Protein AF-A0A1H9V3G1-F1 (afdb_monomer)

Organism: NCBI:txid1121357

Solvent-accessible surface area (backbone atoms only — not comparable to full-atom values): 7613 Å² total; per-residue (Å²): 93,74,50,82,47,65,50,99,82,69,45,83,40,81,47,79,45,86,85,79,86,84,71,100,65,58,68,65,61,55,50,53,50,52,53,48,51,53,52,51,41,62,74,65,64,39,95,84,67,68,60,66,70,60,52,52,54,50,53,55,59,73,63,68,61,84,74,81,70,79,77,75,78,79,63,95,62,71,56,69,70,56,53,52,46,40,39,73,74,66,64,47,50,70,76,59,56,72,73,49,54,66,66,59,51,50,48,56,52,51,60,55,73,73,48,79,88,128

Structure (mmCIF, N/CA/C/O backbone):
data_AF-A0A1H9V3G1-F1
#
_entry.id   AF-A0A1H9V3G1-F1
#
loop_
_atom_site.group_PDB
_atom_site.id
_atom_site.type_symbol
_atom_site.label_atom_id
_atom_site.label_alt_id
_atom_site.label_comp_id
_atom_site.label_asym_id
_atom_site.label_entity_id
_atom_site.label_seq_id
_atom_site.pdbx_PDB_ins_code
_atom_site.Cartn_x
_atom_site.Ca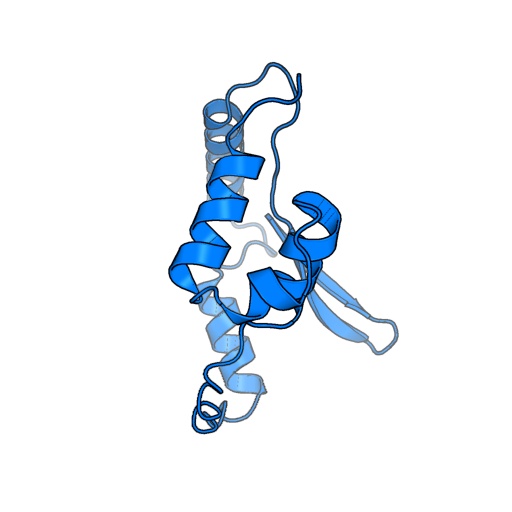rtn_y
_atom_site.Cartn_z
_atom_site.occupancy
_atom_site.B_iso_or_equiv
_atom_site.auth_seq_id
_atom_site.auth_comp_id
_atom_site.auth_asym_id
_atom_site.auth_atom_id
_atom_site.pdbx_PDB_model_num
ATOM 1 N N . MET A 1 1 ? 9.664 1.568 -0.315 1.00 66.81 1 MET A N 1
ATOM 2 C CA . MET A 1 1 ? 11.058 1.130 -0.589 1.00 66.81 1 MET A CA 1
ATOM 3 C C . MET A 1 1 ? 11.003 -0.320 -1.045 1.00 66.81 1 MET A C 1
ATOM 5 O O . MET A 1 1 ? 10.055 -1.000 -0.681 1.00 66.81 1 MET A O 1
ATOM 9 N N . TRP A 1 2 ? 11.930 -0.777 -1.882 1.00 61.53 2 TRP A N 1
ATOM 10 C CA . TRP A 1 2 ? 11.919 -2.159 -2.361 1.00 61.53 2 TRP A CA 1
ATOM 11 C C . TRP A 1 2 ? 13.335 -2.724 -2.418 1.00 61.53 2 TRP A C 1
ATOM 13 O O . TRP A 1 2 ? 14.300 -1.965 -2.557 1.00 61.53 2 TRP A O 1
ATOM 23 N N . ARG A 1 3 ? 13.449 -4.045 -2.286 1.00 69.62 3 ARG A N 1
ATOM 24 C CA . ARG A 1 3 ? 14.707 -4.786 -2.404 1.00 69.62 3 ARG A CA 1
ATOM 25 C C . ARG A 1 3 ? 14.455 -6.111 -3.118 1.00 69.62 3 ARG A C 1
ATOM 27 O O . ARG A 1 3 ? 13.413 -6.731 -2.934 1.00 69.62 3 ARG A O 1
ATOM 34 N N . GLU A 1 4 ? 15.428 -6.515 -3.922 1.00 77.56 4 GLU A N 1
ATOM 35 C CA . GLU A 1 4 ? 15.495 -7.838 -4.537 1.00 77.56 4 GLU A CA 1
ATOM 36 C C . GLU A 1 4 ? 16.316 -8.770 -3.637 1.00 77.56 4 GLU A C 1
ATOM 38 O O . GLU A 1 4 ? 17.430 -8.427 -3.226 1.00 77.56 4 GLU A O 1
ATOM 43 N N . THR A 1 5 ? 15.750 -9.925 -3.301 1.00 82.25 5 THR A N 1
ATOM 44 C CA . THR A 1 5 ? 16.407 -11.009 -2.563 1.00 82.25 5 THR A CA 1
ATOM 45 C C . THR A 1 5 ? 16.277 -12.314 -3.353 1.00 82.25 5 THR A C 1
ATOM 47 O O . THR A 1 5 ? 15.594 -12.368 -4.372 1.00 82.25 5 THR A O 1
ATOM 50 N N . THR A 1 6 ? 16.967 -13.366 -2.924 1.00 82.50 6 THR A N 1
ATOM 51 C CA . THR A 1 6 ? 16.818 -14.718 -3.487 1.00 82.50 6 THR A CA 1
ATOM 52 C C . THR A 1 6 ? 16.354 -15.653 -2.386 1.00 82.50 6 THR A C 1
ATOM 54 O O . THR A 1 6 ? 16.896 -15.597 -1.280 1.00 82.50 6 THR A O 1
ATOM 57 N N . ASP A 1 7 ? 15.368 -16.496 -2.682 1.00 79.69 7 ASP A N 1
ATOM 58 C CA . ASP A 1 7 ? 14.925 -17.543 -1.762 1.00 79.69 7 ASP A CA 1
ATOM 59 C C . ASP A 1 7 ? 15.921 -18.718 -1.700 1.00 79.69 7 ASP A C 1
ATOM 61 O O . ASP A 1 7 ? 16.950 -18.743 -2.383 1.00 79.69 7 ASP A O 1
ATOM 65 N N . GLU A 1 8 ? 15.617 -19.724 -0.877 1.00 83.06 8 GLU A N 1
ATOM 66 C CA . GLU A 1 8 ? 16.454 -20.925 -0.723 1.00 83.06 8 GLU A CA 1
ATOM 67 C C . GLU A 1 8 ? 16.610 -21.725 -2.033 1.00 83.06 8 GLU A C 1
ATOM 69 O O . GLU A 1 8 ? 17.580 -22.464 -2.212 1.00 83.06 8 GLU A O 1
ATOM 74 N N . SER A 1 9 ? 15.692 -21.537 -2.985 1.00 81.31 9 SER A N 1
ATOM 75 C CA . SER A 1 9 ? 15.711 -22.147 -4.318 1.00 81.31 9 SER A CA 1
ATOM 76 C C . SER A 1 9 ? 16.375 -21.258 -5.376 1.00 81.31 9 SER A C 1
ATOM 78 O O . SER A 1 9 ? 16.313 -21.574 -6.566 1.00 81.31 9 SER A O 1
ATOM 80 N N . HIS A 1 10 ? 17.043 -20.177 -4.957 1.00 75.56 10 HIS A N 1
ATOM 81 C CA . HIS A 1 10 ? 17.693 -19.190 -5.822 1.00 75.56 10 HIS A CA 1
ATOM 82 C C . HIS A 1 10 ? 16.732 -18.506 -6.810 1.00 75.56 10 HIS A C 1
ATOM 84 O O . HIS A 1 10 ? 17.161 -18.029 -7.863 1.00 75.56 10 HIS A O 1
ATOM 90 N N . GLN A 1 11 ? 15.439 -18.433 -6.485 1.00 70.69 11 GLN A N 1
ATOM 91 C CA . GLN A 1 11 ? 14.477 -17.652 -7.257 1.00 70.69 11 GLN A CA 1
ATOM 92 C C . GLN A 1 11 ? 14.465 -16.200 -6.767 1.00 70.69 11 GLN A C 1
ATOM 94 O O . GLN A 1 11 ? 14.501 -15.965 -5.555 1.00 70.69 11 GLN A O 1
ATOM 99 N N . PRO A 1 12 ? 14.427 -15.214 -7.681 1.00 65.38 12 PRO A N 1
ATOM 100 C CA . PRO A 1 12 ? 14.379 -13.811 -7.303 1.00 65.38 12 PRO A CA 1
ATOM 101 C C . PRO A 1 12 ? 13.028 -13.477 -6.656 1.00 65.38 12 PRO A C 1
ATOM 103 O O . PRO A 1 12 ? 11.968 -13.701 -7.242 1.00 65.38 12 PRO A O 1
ATOM 106 N N . VAL A 1 13 ? 13.075 -12.903 -5.455 1.00 72.25 13 VAL A N 1
ATOM 107 C CA . VAL A 1 13 ? 11.922 -12.438 -4.679 1.00 72.25 13 VAL A CA 1
ATOM 108 C C . VAL A 1 13 ? 11.966 -10.913 -4.593 1.00 72.25 13 VAL A C 1
ATOM 110 O O . VAL A 1 13 ? 12.973 -10.319 -4.202 1.00 72.25 13 VAL A O 1
ATOM 113 N N . LEU A 1 14 ? 10.861 -10.266 -4.973 1.00 66.81 14 LEU A N 1
ATOM 114 C CA . LEU A 1 14 ? 10.695 -8.817 -4.875 1.00 66.81 14 LEU A CA 1
ATOM 115 C C . LEU A 1 14 ? 9.950 -8.465 -3.583 1.00 66.81 14 LEU A C 1
ATOM 117 O O . LEU A 1 14 ? 8.750 -8.704 -3.465 1.00 66.81 14 LEU A O 1
ATOM 121 N N . GLU A 1 15 ? 10.652 -7.851 -2.633 1.00 72.88 15 GLU A N 1
ATOM 122 C CA . GLU A 1 15 ? 10.068 -7.346 -1.389 1.00 72.88 15 GLU A CA 1
ATOM 123 C C . GLU A 1 15 ? 9.664 -5.875 -1.568 1.00 72.88 15 GLU A C 1
ATOM 125 O O . GLU A 1 15 ? 10.509 -5.015 -1.842 1.00 72.88 15 GLU A O 1
ATOM 130 N N . ILE A 1 16 ? 8.375 -5.566 -1.392 1.00 74.88 16 ILE A N 1
ATOM 131 C CA . ILE A 1 16 ? 7.840 -4.197 -1.432 1.00 74.88 16 ILE A CA 1
ATOM 132 C C . ILE A 1 16 ? 7.436 -3.800 -0.013 1.00 74.88 16 ILE A C 1
ATOM 134 O O . ILE A 1 16 ? 6.522 -4.382 0.561 1.00 74.88 16 ILE A O 1
ATOM 138 N N . ALA A 1 17 ? 8.118 -2.800 0.545 1.00 71.94 17 ALA A N 1
ATOM 139 C CA . ALA A 1 17 ? 7.826 -2.267 1.869 1.00 71.94 17 ALA A CA 1
ATOM 140 C C . ALA A 1 17 ? 7.206 -0.870 1.771 1.00 71.94 17 ALA A C 1
ATOM 142 O O . ALA A 1 17 ? 7.774 0.050 1.158 1.00 71.94 17 ALA A O 1
ATOM 143 N N . GLU A 1 18 ? 6.063 -0.708 2.428 1.00 62.97 18 GLU A N 1
ATOM 144 C CA . GLU A 1 18 ? 5.472 0.590 2.720 1.00 62.97 18 GLU A CA 1
ATOM 145 C C . GLU A 1 18 ? 6.219 1.249 3.886 1.00 62.97 18 GLU A C 1
ATOM 147 O O . GLU A 1 18 ? 6.578 0.591 4.864 1.00 62.97 18 GLU A O 1
ATOM 152 N N . ILE A 1 19 ? 6.518 2.542 3.753 1.00 64.25 19 ILE A N 1
ATOM 153 C CA . ILE A 1 19 ? 7.177 3.310 4.810 1.00 64.25 19 ILE A CA 1
ATOM 154 C C . ILE A 1 19 ? 6.091 4.056 5.568 1.00 64.25 19 ILE A C 1
ATOM 156 O O . ILE A 1 19 ? 5.486 4.978 5.030 1.00 64.25 19 ILE A O 1
ATOM 160 N N . TRP A 1 20 ? 5.900 3.667 6.823 1.00 50.94 20 TRP A N 1
ATOM 161 C CA . TRP A 1 20 ? 5.012 4.337 7.760 1.00 50.94 20 TRP A CA 1
ATOM 162 C C . TRP A 1 20 ? 5.842 5.216 8.700 1.00 50.94 20 TRP A C 1
ATOM 164 O O . TRP A 1 20 ? 6.807 4.745 9.308 1.00 50.94 20 TRP A O 1
ATOM 174 N N . ALA A 1 21 ? 5.493 6.496 8.811 1.00 53.25 21 ALA A N 1
ATOM 175 C CA . ALA A 1 21 ? 6.081 7.389 9.801 1.00 53.25 21 ALA A CA 1
ATOM 17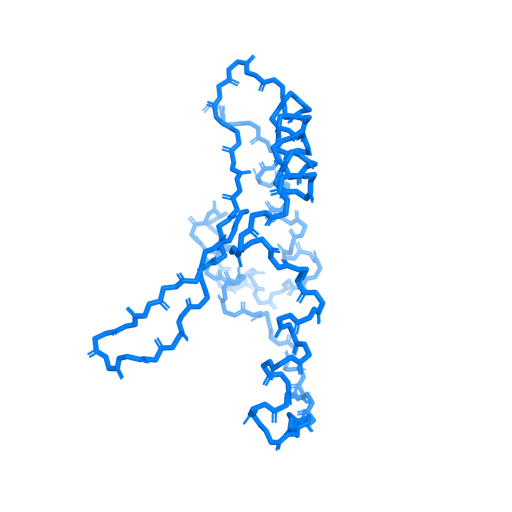6 C C . ALA A 1 21 ? 5.401 7.153 11.158 1.00 53.25 21 ALA A C 1
ATOM 178 O O . ALA A 1 21 ? 4.184 7.257 11.267 1.00 53.25 21 ALA A O 1
ATOM 179 N N . VAL A 1 22 ? 6.169 6.855 12.209 1.00 49.31 22 VAL A N 1
ATOM 180 C CA . VAL A 1 22 ? 5.661 6.846 13.591 1.00 49.31 22 VAL A CA 1
ATOM 181 C C . VAL A 1 22 ? 6.573 7.732 14.438 1.00 49.31 22 VAL A C 1
ATOM 183 O O . VAL A 1 22 ? 7.728 7.380 14.678 1.00 49.31 22 VAL A O 1
ATOM 186 N N . GLY A 1 23 ? 6.081 8.902 14.869 1.0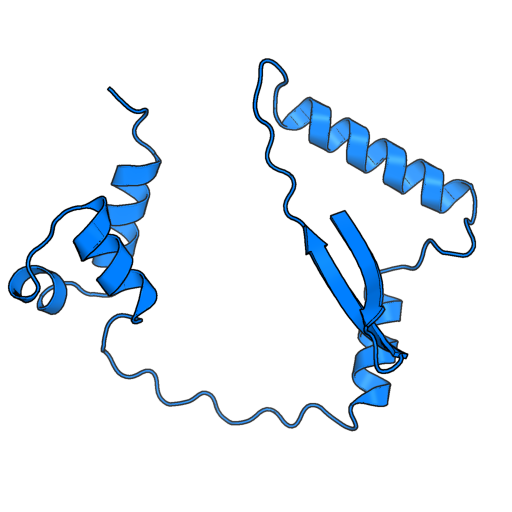0 61.62 23 GLY A N 1
ATOM 187 C CA . GLY A 1 23 ? 6.813 9.847 15.727 1.00 61.62 23 GLY A CA 1
ATOM 188 C C . GLY A 1 23 ? 6.677 11.322 15.321 1.00 61.62 23 GLY A C 1
ATOM 189 O O . GLY A 1 23 ? 5.874 11.672 14.470 1.00 61.62 23 GLY A O 1
ATOM 190 N N . ALA A 1 24 ? 7.478 12.200 15.941 1.00 54.31 24 ALA A N 1
ATOM 191 C CA . ALA A 1 24 ? 7.384 13.667 15.837 1.00 54.31 24 ALA A CA 1
ATOM 192 C C . ALA A 1 24 ? 7.832 14.285 14.493 1.00 54.31 24 ALA A C 1
ATOM 194 O O . ALA A 1 24 ? 7.974 15.504 14.406 1.00 54.31 24 ALA A O 1
ATOM 195 N N . ARG A 1 25 ? 8.102 13.470 13.469 1.00 55.94 25 ARG A N 1
ATOM 196 C CA . ARG A 1 25 ? 8.465 13.966 12.137 1.00 55.94 25 ARG A CA 1
ATOM 197 C C . ARG A 1 25 ? 7.219 14.041 11.279 1.00 55.94 25 ARG A C 1
ATOM 199 O O . ARG A 1 25 ? 6.454 13.083 11.235 1.00 55.94 25 ARG A O 1
ATOM 206 N N . ALA A 1 26 ? 7.031 15.166 10.601 1.00 58.97 26 ALA A N 1
ATOM 207 C CA . ALA A 1 26 ? 5.976 15.281 9.609 1.00 58.97 26 ALA A CA 1
ATOM 208 C C . ALA A 1 26 ? 6.281 14.341 8.435 1.00 58.97 26 ALA A C 1
ATOM 210 O O . ALA A 1 26 ? 7.433 14.251 8.005 1.00 58.97 26 ALA A O 1
ATOM 211 N N . ASP A 1 27 ? 5.256 13.685 7.889 1.00 56.72 27 ASP A N 1
ATOM 212 C CA . ASP A 1 27 ? 5.381 12.778 6.741 1.00 56.72 27 ASP A CA 1
ATOM 213 C C . ASP A 1 27 ? 6.213 13.395 5.605 1.00 56.72 27 ASP A C 1
ATOM 215 O O . ASP A 1 27 ? 7.057 12.727 5.007 1.00 56.72 27 ASP A O 1
ATOM 219 N N . SER A 1 28 ? 6.053 14.702 5.370 1.00 64.12 28 SER A N 1
ATOM 220 C CA . SER A 1 28 ? 6.803 15.470 4.371 1.00 64.12 28 SER A CA 1
ATOM 221 C C . SER A 1 28 ? 8.324 15.384 4.531 1.00 64.12 28 SER A C 1
ATOM 223 O O . SER A 1 28 ? 9.028 15.272 3.534 1.00 64.12 28 SER A O 1
ATOM 225 N N . GLU A 1 29 ? 8.844 15.374 5.761 1.00 67.62 29 GLU A N 1
ATOM 226 C CA . GLU A 1 29 ? 10.290 15.302 6.019 1.00 67.62 29 GLU A CA 1
ATOM 227 C C . GLU A 1 29 ? 10.872 13.942 5.611 1.00 67.62 29 GLU A C 1
ATOM 229 O O . GLU A 1 29 ? 12.000 13.859 5.123 1.00 67.62 29 GLU A O 1
ATOM 234 N N . ILE A 1 30 ? 10.091 12.869 5.772 1.00 67.06 30 ILE A N 1
ATOM 235 C CA . ILE A 1 30 ? 10.481 11.518 5.352 1.00 67.06 30 ILE A CA 1
ATOM 236 C C . ILE A 1 30 ? 10.406 11.396 3.830 1.00 67.06 30 ILE A C 1
ATOM 238 O O . ILE A 1 30 ? 11.311 10.829 3.213 1.00 67.06 30 ILE A O 1
ATOM 242 N N . TYR A 1 31 ? 9.367 11.960 3.210 1.00 68.44 31 TYR A N 1
ATOM 243 C CA . TYR A 1 31 ? 9.268 12.021 1.752 1.00 68.44 31 TYR A CA 1
ATOM 244 C C . TYR A 1 31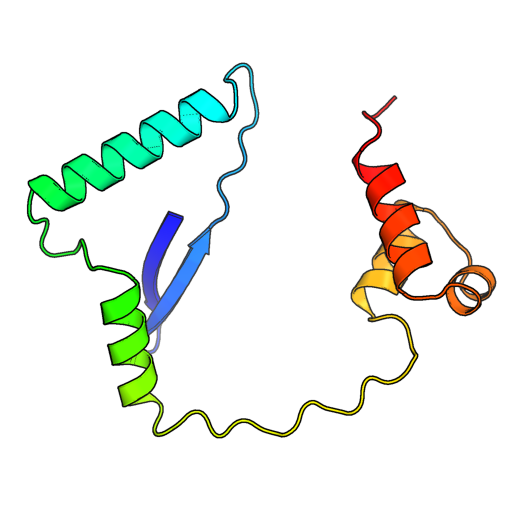 ? 10.458 12.764 1.140 1.00 68.44 31 TYR A C 1
ATOM 246 O O . TYR A 1 31 ? 11.090 12.236 0.223 1.00 68.44 31 TYR A O 1
ATOM 254 N N . ASP A 1 32 ? 10.820 13.927 1.680 1.00 76.31 32 ASP A N 1
ATOM 255 C CA . ASP A 1 32 ? 11.955 14.717 1.198 1.00 76.31 32 ASP A CA 1
ATOM 256 C C . ASP A 1 32 ? 13.282 13.960 1.338 1.00 76.31 32 ASP A C 1
ATOM 258 O O . ASP A 1 32 ? 14.096 13.937 0.408 1.00 76.31 32 ASP A O 1
ATOM 262 N N . GLU A 1 33 ? 13.491 13.268 2.460 1.00 76.50 33 GLU A N 1
ATOM 263 C CA 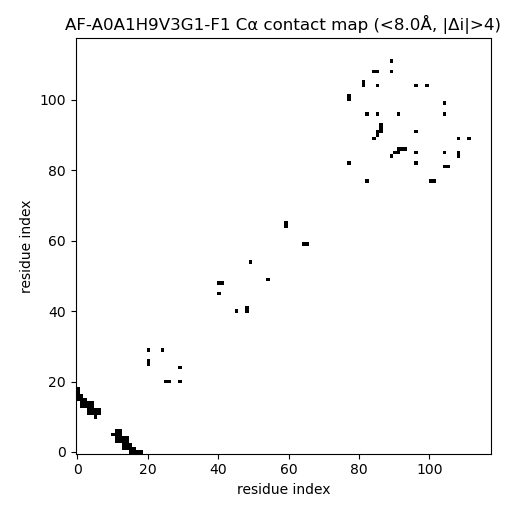. GLU A 1 33 ? 14.683 12.450 2.682 1.00 76.50 33 GLU A CA 1
ATOM 264 C C . GLU A 1 33 ? 14.775 11.277 1.692 1.00 76.50 33 GLU A C 1
ATOM 266 O O . GLU A 1 33 ? 15.835 11.025 1.108 1.00 76.50 33 GLU A O 1
ATOM 271 N N . ILE A 1 34 ? 13.672 10.561 1.463 1.00 75.44 34 ILE A N 1
ATOM 272 C CA . ILE A 1 34 ? 13.636 9.439 0.519 1.00 75.44 34 ILE A CA 1
ATOM 273 C C . ILE A 1 34 ? 13.856 9.930 -0.914 1.00 75.44 34 ILE A C 1
ATOM 275 O O . ILE A 1 34 ? 14.647 9.330 -1.647 1.00 75.44 34 ILE A O 1
ATOM 279 N N . VAL A 1 35 ? 13.234 11.045 -1.307 1.00 77.31 35 VAL A N 1
ATOM 280 C CA . VAL A 1 35 ? 13.460 11.684 -2.613 1.00 77.31 35 VAL A CA 1
ATOM 281 C C . VAL A 1 35 ? 14.931 12.069 -2.775 1.00 77.31 35 VAL A C 1
ATOM 283 O O . VAL A 1 35 ? 15.524 11.810 -3.827 1.00 77.31 35 VAL A O 1
ATOM 286 N N . HIS A 1 36 ? 15.551 12.620 -1.729 1.00 78.25 36 HIS A N 1
ATOM 287 C CA . HIS A 1 36 ? 16.966 12.975 -1.738 1.00 78.25 36 HIS A CA 1
ATOM 288 C C . HIS A 1 36 ? 17.871 11.748 -1.919 1.00 78.25 36 HIS A C 1
ATOM 290 O O . HIS A 1 36 ? 18.735 11.744 -2.799 1.00 78.25 36 HIS A O 1
ATOM 296 N N . ARG A 1 37 ? 17.637 10.672 -1.156 1.00 75.62 37 ARG A N 1
ATOM 297 C CA . ARG A 1 37 ? 18.395 9.412 -1.265 1.00 75.62 37 ARG A CA 1
ATOM 298 C C . ARG A 1 37 ? 18.258 8.777 -2.650 1.00 75.62 37 ARG A C 1
ATOM 300 O O . ARG A 1 37 ? 19.250 8.338 -3.227 1.00 75.62 37 ARG A O 1
ATOM 307 N N . VAL A 1 38 ? 17.053 8.769 -3.222 1.00 73.25 38 VAL A N 1
ATOM 308 C CA . VAL A 1 38 ? 16.812 8.254 -4.582 1.00 73.25 38 VAL A CA 1
ATOM 309 C C . VAL A 1 38 ? 17.546 9.094 -5.630 1.00 73.25 38 VAL A C 1
ATOM 311 O O . VAL A 1 38 ? 18.145 8.537 -6.554 1.00 73.25 38 VAL A O 1
ATOM 314 N N . ARG A 1 39 ? 17.560 10.426 -5.485 1.00 75.06 39 ARG A N 1
ATOM 315 C CA . ARG A 1 39 ? 18.320 11.314 -6.376 1.00 75.06 39 ARG A CA 1
ATOM 316 C C . ARG A 1 39 ? 19.824 11.024 -6.300 1.00 75.06 39 ARG A C 1
ATOM 318 O O . ARG A 1 39 ? 20.443 10.841 -7.346 1.00 75.06 39 ARG A O 1
ATOM 325 N N . GLN A 1 40 ? 20.385 10.882 -5.099 1.00 76.12 40 GLN A N 1
ATOM 326 C CA . GLN A 1 40 ? 21.800 10.534 -4.914 1.00 76.12 40 GLN A CA 1
ATOM 327 C C . GLN A 1 40 ? 22.161 9.164 -5.512 1.00 76.12 40 GLN A C 1
ATOM 329 O O . GLN A 1 40 ? 23.213 9.013 -6.138 1.00 76.12 40 GLN A O 1
ATOM 334 N N . LEU A 1 41 ? 21.288 8.160 -5.383 1.00 73.31 41 LEU A N 1
ATOM 335 C CA . LEU A 1 41 ? 21.489 6.838 -5.995 1.00 73.31 41 LEU A CA 1
ATOM 336 C C . LEU A 1 41 ? 21.506 6.900 -7.531 1.00 73.31 41 LEU A C 1
ATOM 338 O O . LEU A 1 41 ? 22.301 6.212 -8.172 1.00 73.31 41 LEU A O 1
ATOM 342 N N . LYS A 1 42 ? 20.673 7.763 -8.126 1.00 67.81 42 LYS A N 1
ATOM 343 C CA . LYS A 1 42 ? 20.672 8.020 -9.573 1.00 67.81 42 LYS A CA 1
ATOM 344 C C . LYS A 1 42 ? 21.955 8.723 -10.032 1.00 67.81 42 LYS A C 1
ATOM 346 O O . LYS A 1 42 ? 22.512 8.364 -11.067 1.00 67.81 42 LYS A O 1
ATOM 351 N N . GLU A 1 43 ? 22.423 9.711 -9.273 1.00 74.12 43 GLU A N 1
ATOM 352 C CA . GLU A 1 43 ? 23.628 10.495 -9.585 1.00 74.12 43 GLU A CA 1
ATOM 353 C C . GLU A 1 43 ? 24.916 9.674 -9.446 1.00 74.12 43 GLU A C 1
ATOM 355 O O . GLU A 1 43 ? 25.802 9.761 -10.295 1.00 74.12 43 GLU A O 1
ATOM 360 N N . SER A 1 44 ? 24.987 8.813 -8.430 1.00 71.69 44 SER A N 1
ATOM 361 C CA . SER A 1 44 ? 26.130 7.927 -8.173 1.00 71.69 44 SER A CA 1
ATOM 362 C C . SER A 1 44 ? 26.263 6.760 -9.162 1.00 71.69 44 SER A C 1
ATOM 364 O O . SER A 1 44 ? 27.235 6.013 -9.071 1.00 71.69 44 SER A O 1
ATOM 366 N N . ARG A 1 45 ? 25.320 6.596 -10.111 1.00 63.03 45 ARG A N 1
ATOM 367 C CA . ARG A 1 45 ? 25.229 5.448 -11.041 1.00 63.03 45 ARG A CA 1
ATOM 368 C C . ARG A 1 45 ? 25.473 4.117 -10.330 1.00 63.03 45 ARG A C 1
ATOM 370 O O . ARG A 1 45 ? 26.205 3.260 -10.828 1.00 63.03 45 ARG A O 1
ATOM 377 N N . HIS A 1 46 ? 24.900 3.974 -9.139 1.00 65.69 46 HIS A N 1
ATOM 378 C CA . HIS A 1 46 ? 25.120 2.793 -8.326 1.00 65.69 46 HIS A CA 1
ATOM 379 C C . HIS A 1 46 ? 24.706 1.544 -9.128 1.00 65.69 46 HIS A C 1
ATOM 381 O O . HIS A 1 46 ? 23.604 1.532 -9.679 1.00 65.69 46 HIS A O 1
ATOM 387 N N . PRO A 1 47 ? 25.539 0.491 -9.212 1.00 62.09 47 PRO A N 1
ATOM 388 C CA . PRO A 1 47 ? 25.309 -0.643 -10.116 1.00 62.09 47 PRO A CA 1
ATOM 389 C C . PRO A 1 47 ? 23.997 -1.400 -9.845 1.00 62.09 47 PRO A C 1
ATOM 391 O O . PRO A 1 47 ? 23.468 -2.053 -10.737 1.00 62.09 47 PRO A O 1
ATOM 394 N N . HIS A 1 48 ? 23.442 -1.264 -8.637 1.00 64.31 48 HIS A N 1
ATOM 395 C CA . HIS A 1 48 ? 22.159 -1.855 -8.235 1.00 64.31 48 HIS A CA 1
ATOM 396 C C . HIS A 1 48 ? 20.957 -0.892 -8.322 1.00 64.31 48 HIS A C 1
ATOM 398 O O . HIS A 1 48 ? 19.829 -1.294 -8.050 1.00 64.31 48 HIS A O 1
ATOM 404 N N . ALA A 1 49 ? 21.160 0.379 -8.681 1.00 65.69 49 ALA A N 1
ATOM 405 C CA . ALA A 1 49 ? 20.072 1.341 -8.839 1.00 65.69 49 ALA A CA 1
ATOM 406 C C . ALA A 1 49 ? 19.487 1.228 -10.253 1.00 65.69 49 ALA A C 1
ATOM 408 O O . ALA A 1 49 ? 20.018 1.780 -11.216 1.00 65.69 49 ALA A O 1
ATOM 409 N N . ARG A 1 50 ? 18.379 0.496 -10.377 1.00 67.56 50 ARG A N 1
ATOM 410 C CA . ARG A 1 50 ? 17.670 0.286 -11.645 1.00 67.56 50 ARG A CA 1
ATOM 411 C C . ARG A 1 50 ? 16.343 1.034 -11.643 1.00 67.56 50 ARG A C 1
ATOM 413 O O . ARG A 1 50 ? 15.675 1.126 -10.613 1.00 67.56 50 ARG A O 1
ATOM 420 N N . ALA A 1 51 ? 15.945 1.568 -12.797 1.00 70.94 51 ALA A N 1
ATOM 421 C CA . ALA A 1 51 ? 14.614 2.139 -12.934 1.00 70.94 51 ALA A CA 1
ATOM 422 C C . ALA A 1 51 ? 13.573 1.015 -12.858 1.00 70.94 51 ALA A C 1
ATOM 424 O O . ALA A 1 51 ? 13.702 -0.005 -13.534 1.00 70.94 51 ALA A O 1
ATOM 425 N N . LEU A 1 52 ? 12.518 1.222 -12.068 1.00 63.56 52 LEU A N 1
ATOM 426 C CA . LEU A 1 52 ? 11.454 0.231 -11.888 1.00 63.56 52 LEU A CA 1
ATOM 427 C C . LEU A 1 52 ? 10.830 -0.199 -13.228 1.00 63.56 52 LEU A C 1
ATOM 429 O O . LEU A 1 52 ? 10.556 -1.375 -13.430 1.00 63.56 52 LEU A O 1
ATOM 433 N N . ALA A 1 53 ? 10.675 0.735 -14.171 1.00 64.25 53 ALA A N 1
ATOM 434 C CA . ALA A 1 53 ? 10.164 0.446 -15.511 1.00 64.25 53 ALA A CA 1
ATOM 435 C C . ALA A 1 53 ? 11.014 -0.591 -16.271 1.00 64.25 53 ALA A C 1
ATOM 437 O O . ALA A 1 53 ? 10.464 -1.441 -16.971 1.00 64.25 53 ALA A O 1
ATOM 438 N N . ASP A 1 54 ? 12.338 -0.557 -16.106 1.00 68.50 54 ASP A N 1
ATOM 439 C CA . ASP A 1 54 ? 13.245 -1.508 -16.752 1.00 68.50 54 ASP A CA 1
ATOM 440 C C . ASP A 1 54 ? 13.152 -2.895 -16.106 1.00 68.50 54 ASP A C 1
ATOM 442 O O . ASP A 1 54 ? 13.175 -3.901 -16.814 1.00 68.50 54 ASP A O 1
ATOM 446 N N . VAL A 1 55 ? 12.975 -2.949 -14.781 1.00 72.38 55 VAL A N 1
ATOM 447 C CA . VAL A 1 55 ? 12.761 -4.198 -14.030 1.00 72.38 55 VAL A CA 1
ATOM 448 C C . VAL A 1 55 ? 11.425 -4.843 -14.415 1.00 72.38 55 VAL A C 1
ATOM 450 O O . VAL A 1 55 ? 11.383 -6.028 -14.733 1.00 72.38 55 VAL A O 1
ATOM 453 N N . ILE A 1 56 ? 10.340 -4.062 -14.486 1.00 66.25 56 ILE A N 1
ATOM 454 C CA . ILE A 1 56 ? 9.013 -4.543 -14.914 1.00 66.25 56 ILE A CA 1
ATOM 455 C C . ILE A 1 56 ? 9.067 -5.089 -16.345 1.00 66.25 56 ILE A C 1
ATOM 457 O O . ILE A 1 56 ? 8.499 -6.141 -16.635 1.00 66.25 56 ILE A O 1
ATOM 461 N N . LYS A 1 57 ? 9.767 -4.397 -17.249 1.00 69.44 57 LYS A N 1
ATOM 462 C CA . LYS A 1 57 ? 9.933 -4.830 -18.641 1.00 69.44 57 LYS A CA 1
ATOM 463 C C . LYS A 1 57 ? 10.725 -6.133 -18.757 1.00 69.44 57 LYS A C 1
ATOM 465 O O . LYS A 1 57 ? 10.438 -6.941 -19.640 1.00 69.44 57 LYS A O 1
ATOM 470 N N . GLU A 1 58 ? 11.724 -6.325 -17.903 1.00 70.00 58 GLU A N 1
ATOM 471 C CA . GLU A 1 58 ? 12.510 -7.554 -17.842 1.00 70.00 58 GLU A CA 1
ATOM 472 C C . GLU A 1 58 ? 11.676 -8.720 -17.297 1.00 70.00 58 GLU A C 1
ATOM 474 O O . GLU A 1 58 ? 11.567 -9.745 -17.966 1.00 70.00 58 GLU A O 1
ATOM 479 N N . LEU A 1 59 ? 10.980 -8.533 -16.172 1.00 68.81 59 LEU A N 1
ATOM 480 C CA . LEU A 1 59 ? 10.073 -9.541 -15.614 1.00 68.81 59 LEU A CA 1
ATOM 481 C C . LEU A 1 59 ? 8.960 -9.915 -16.605 1.00 68.81 59 LEU A C 1
ATOM 483 O O . LEU A 1 59 ? 8.732 -11.092 -16.870 1.00 68.81 59 LEU A O 1
ATOM 487 N N . GLY A 1 60 ? 8.326 -8.931 -17.247 1.00 62.16 60 GLY A N 1
ATOM 488 C CA . GLY A 1 60 ? 7.287 -9.173 -18.253 1.00 62.16 60 GLY A CA 1
ATOM 489 C C . GLY A 1 60 ? 7.775 -9.953 -19.482 1.00 62.16 60 GLY A C 1
ATOM 490 O O . GLY A 1 60 ? 6.980 -10.625 -20.138 1.00 62.16 60 GLY A O 1
ATOM 491 N N . ARG A 1 61 ? 9.080 -9.907 -19.784 1.00 63.44 61 ARG A N 1
ATOM 492 C CA . ARG A 1 61 ? 9.708 -10.731 -20.829 1.00 63.44 61 ARG A CA 1
ATOM 493 C C . ARG A 1 61 ? 9.956 -12.170 -20.381 1.00 63.44 61 ARG A C 1
ATOM 495 O O . ARG A 1 61 ? 9.798 -13.067 -21.203 1.00 63.44 61 ARG A O 1
ATOM 502 N N . PHE A 1 62 ? 10.335 -12.390 -19.122 1.00 59.06 62 PHE A N 1
ATOM 503 C CA . PHE A 1 62 ? 10.652 -13.724 -18.599 1.00 59.06 62 PHE A CA 1
ATOM 504 C C . PHE A 1 62 ? 9.418 -14.613 -18.408 1.00 59.06 62 PHE A C 1
ATOM 506 O O . PHE A 1 62 ? 9.501 -15.814 -18.643 1.00 59.06 62 PHE A O 1
ATOM 513 N N . TYR A 1 63 ? 8.261 -14.037 -18.073 1.00 56.94 63 TYR A N 1
ATOM 514 C CA . TYR A 1 63 ? 7.032 -14.800 -17.815 1.00 56.94 63 TYR A CA 1
ATOM 515 C C . TYR A 1 63 ? 6.185 -15.113 -19.059 1.00 56.94 63 TYR A C 1
ATOM 517 O O . TYR A 1 63 ? 5.024 -15.483 -18.921 1.00 56.94 63 TYR A O 1
ATOM 525 N N . GLY A 1 64 ? 6.746 -14.993 -20.270 1.00 50.34 64 GLY A N 1
ATOM 526 C CA . GLY A 1 64 ? 6.132 -15.555 -21.477 1.00 50.34 64 GLY A CA 1
ATOM 527 C C . GLY A 1 64 ? 4.691 -15.104 -21.712 1.00 50.34 64 GLY A C 1
ATOM 528 O O . GLY A 1 64 ? 3.824 -15.941 -21.906 1.00 50.34 64 GLY A O 1
ATOM 529 N N . GLY A 1 65 ? 4.445 -13.791 -21.698 1.00 50.56 65 GLY A N 1
ATOM 530 C CA . GLY A 1 65 ? 3.114 -13.237 -21.924 1.00 50.56 65 GLY A CA 1
ATOM 531 C C . GLY A 1 65 ? 2.174 -13.548 -20.764 1.00 50.56 65 GLY A C 1
ATOM 532 O O . GLY A 1 65 ? 1.598 -14.626 -20.679 1.00 50.56 65 GLY A O 1
ATOM 533 N N . VAL A 1 66 ? 1.968 -12.559 -19.896 1.00 50.06 66 VAL A N 1
ATOM 534 C CA . VAL A 1 66 ? 0.868 -12.582 -18.930 1.00 50.06 66 VAL A CA 1
ATOM 535 C C . VAL A 1 66 ? -0.432 -12.648 -19.732 1.00 50.06 66 VAL A C 1
ATOM 537 O O . VAL A 1 66 ? -0.930 -11.638 -20.226 1.00 50.06 66 VAL A O 1
ATOM 540 N N . GLY A 1 67 ? -0.940 -13.859 -19.949 1.00 54.75 67 GLY A N 1
ATOM 541 C CA . GLY A 1 67 ? -2.246 -14.077 -20.540 1.00 54.75 67 GLY A CA 1
ATOM 542 C C . GLY A 1 67 ? -3.271 -13.557 -19.552 1.00 54.75 67 GLY A C 1
ATOM 543 O O . GLY A 1 67 ? -3.526 -14.206 -18.542 1.00 54.75 67 GLY A O 1
ATOM 544 N N . ALA A 1 68 ? -3.820 -12.373 -19.822 1.00 50.28 68 ALA A N 1
ATOM 545 C CA . ALA A 1 68 ? -4.908 -11.819 -19.037 1.00 50.28 68 ALA A CA 1
ATOM 546 C C . ALA A 1 68 ? -6.060 -12.829 -19.044 1.00 50.28 68 ALA A C 1
ATOM 548 O O . ALA A 1 68 ? -6.688 -13.073 -20.077 1.00 50.28 68 ALA A O 1
ATOM 549 N N . HIS A 1 69 ? -6.295 -13.477 -17.907 1.00 55.25 69 HIS A N 1
ATOM 550 C CA . HIS A 1 69 ? -7.534 -14.204 -17.708 1.00 55.25 69 HIS A CA 1
ATOM 551 C C . HIS A 1 69 ? -8.658 -13.177 -17.563 1.00 55.25 69 HIS A C 1
ATOM 553 O O . HIS A 1 69 ? -8.436 -12.130 -16.947 1.00 55.25 69 HIS A O 1
ATOM 559 N N . PRO A 1 70 ? -9.832 -13.427 -18.171 1.00 62.00 70 PRO A N 1
ATOM 560 C CA . PRO A 1 70 ? -10.982 -12.566 -17.963 1.00 62.00 70 PRO A CA 1
ATOM 561 C C . PRO A 1 70 ? -11.231 -12.454 -16.462 1.00 62.00 70 PRO A C 1
ATOM 563 O O . PRO A 1 70 ? -11.130 -13.446 -15.735 1.00 62.00 70 PRO A O 1
ATOM 566 N N . GLU A 1 71 ? -11.504 -11.232 -16.017 1.00 54.97 71 GLU A N 1
ATOM 567 C CA . GLU A 1 71 ? -11.789 -10.952 -14.619 1.00 54.97 71 GLU A CA 1
ATOM 568 C C . GLU A 1 71 ? -12.915 -11.886 -14.153 1.00 54.97 71 GLU A C 1
ATOM 570 O O . GLU A 1 71 ? -13.942 -11.984 -14.842 1.00 54.97 71 GLU A O 1
ATOM 575 N N . PRO A 1 72 ? -12.725 -12.645 -13.055 1.00 62.22 72 PRO A N 1
ATOM 576 C CA . PRO A 1 72 ? -13.803 -13.449 -12.511 1.00 62.22 72 PRO A CA 1
ATOM 577 C C . PRO A 1 72 ? -14.981 -12.516 -12.256 1.00 62.22 72 PRO A C 1
ATOM 579 O O . PRO A 1 72 ? -14.810 -11.439 -11.689 1.00 62.22 72 PRO A O 1
ATOM 582 N N . SER A 1 73 ? -16.166 -12.913 -12.718 1.00 60.31 73 SER A N 1
ATOM 583 C CA . SER A 1 73 ? -17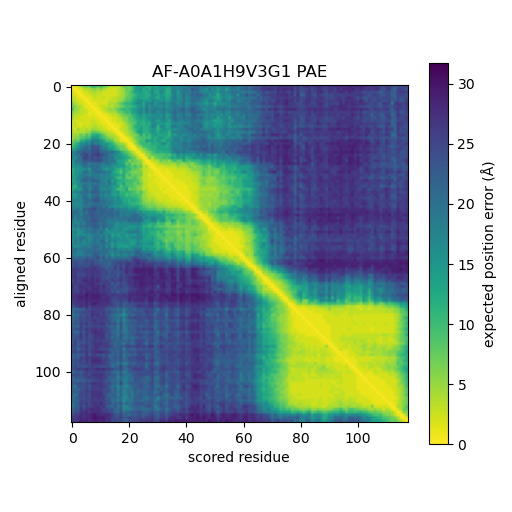.388 -12.143 -12.513 1.00 60.31 73 SER A CA 1
ATOM 584 C C . SER A 1 73 ? -17.494 -11.793 -11.034 1.00 60.31 73 SER A C 1
ATOM 586 O O . SER A 1 73 ? -17.621 -12.704 -10.213 1.00 60.31 73 SER A O 1
ATOM 588 N N . LEU A 1 74 ? -17.385 -10.497 -10.719 1.00 57.34 74 LEU A N 1
ATOM 589 C CA . LEU A 1 74 ? -17.543 -9.948 -9.378 1.00 57.34 74 LEU A CA 1
ATOM 590 C C . LEU A 1 74 ? -18.856 -10.480 -8.815 1.00 57.34 74 LEU A C 1
ATOM 592 O O . LEU A 1 74 ? -19.946 -10.044 -9.186 1.00 57.34 74 LEU A O 1
ATOM 596 N N . THR A 1 75 ? -18.755 -11.489 -7.958 1.00 57.78 75 THR A N 1
ATOM 597 C CA . THR A 1 75 ? -19.884 -11.902 -7.140 1.00 57.78 75 THR A CA 1
ATOM 598 C C . THR A 1 75 ? -20.253 -10.668 -6.327 1.00 57.78 75 THR A C 1
ATOM 600 O O . THR A 1 75 ? -19.377 -10.099 -5.688 1.00 57.78 75 THR A O 1
ATOM 603 N N . HIS A 1 76 ? -21.522 -10.255 -6.324 1.00 57.59 76 HIS A N 1
ATOM 604 C CA . HIS A 1 76 ? -22.033 -9.121 -5.529 1.00 57.59 76 HIS A CA 1
ATOM 605 C C . HIS A 1 76 ? -21.872 -9.294 -3.999 1.00 57.59 76 HIS A C 1
ATOM 607 O O . HIS A 1 76 ? -22.473 -8.559 -3.220 1.00 57.59 76 HIS A O 1
ATOM 613 N N . ALA A 1 77 ? -21.103 -10.288 -3.557 1.00 72.56 77 ALA A N 1
ATOM 614 C CA . ALA A 1 77 ? -20.754 -10.494 -2.170 1.00 72.56 77 ALA A CA 1
ATOM 615 C C . ALA A 1 77 ? -19.569 -9.596 -1.804 1.00 72.56 77 ALA A C 1
ATOM 617 O O . ALA A 1 77 ? -18.602 -9.484 -2.559 1.00 72.56 77 ALA A O 1
ATOM 618 N N . LEU A 1 78 ? -19.641 -8.995 -0.617 1.00 82.31 78 LEU A N 1
ATOM 619 C CA . LEU A 1 78 ? -18.523 -8.259 -0.043 1.00 82.31 78 LEU A CA 1
ATOM 620 C C . LEU A 1 78 ? -17.270 -9.151 -0.019 1.00 82.31 78 LEU A C 1
ATOM 622 O O . LEU A 1 78 ? -17.371 -10.336 0.324 1.00 82.31 78 LEU A O 1
ATOM 626 N N . PRO A 1 79 ? -16.088 -8.615 -0.359 1.00 85.19 79 PRO A N 1
ATOM 627 C CA . PRO A 1 79 ? -14.862 -9.391 -0.304 1.00 85.19 79 PRO A CA 1
ATOM 628 C C . PRO A 1 79 ? -14.603 -9.930 1.119 1.00 85.19 79 PRO A C 1
ATOM 630 O O . PRO A 1 79 ? -14.886 -9.235 2.096 1.00 85.19 79 PRO A O 1
ATOM 633 N N . PRO A 1 80 ? -14.025 -11.138 1.274 1.00 84.81 80 PRO A N 1
ATOM 634 C CA . PRO A 1 80 ? -13.871 -11.786 2.583 1.00 84.81 80 PRO A CA 1
ATOM 635 C C . PRO A 1 80 ? -13.120 -10.946 3.622 1.00 84.81 80 PRO A C 1
ATOM 637 O O . PRO A 1 80 ? -13.523 -10.893 4.779 1.00 84.81 80 PRO A O 1
ATOM 640 N N . TRP A 1 81 ? -12.075 -10.230 3.193 1.00 87.12 81 TRP A N 1
ATOM 641 C CA . TRP A 1 81 ? -11.305 -9.341 4.068 1.00 87.12 81 TRP A CA 1
ATOM 642 C C . TRP A 1 81 ? -12.153 -8.188 4.628 1.00 87.12 81 TRP A C 1
ATOM 644 O O . TRP A 1 81 ? -11.920 -7.729 5.744 1.00 87.12 81 TRP A O 1
ATOM 654 N N . LEU A 1 82 ? -13.140 -7.715 3.858 1.00 88.06 82 LEU A N 1
ATOM 655 C CA . LEU A 1 82 ? -14.016 -6.616 4.247 1.00 88.06 82 LEU A CA 1
ATOM 656 C C . LEU A 1 82 ? -15.026 -7.098 5.288 1.00 88.06 82 LEU A C 1
ATOM 658 O O . LEU A 1 82 ? -15.235 -6.422 6.287 1.00 88.06 82 LEU A O 1
ATOM 662 N N . VAL A 1 83 ? -15.578 -8.299 5.104 1.00 89.38 83 VAL A N 1
ATOM 663 C CA . VAL A 1 83 ? -16.438 -8.952 6.105 1.00 89.38 83 VAL A CA 1
ATOM 664 C C . VAL A 1 83 ? -15.678 -9.147 7.418 1.00 89.38 83 VAL A C 1
ATOM 666 O O . VAL A 1 83 ? -16.146 -8.704 8.463 1.00 89.38 83 VAL A O 1
ATOM 669 N N . GLU A 1 84 ? -14.473 -9.716 7.356 1.00 88.44 84 GLU A N 1
ATOM 670 C CA . GLU A 1 84 ? -13.634 -9.952 8.534 1.00 88.44 84 GLU A CA 1
ATOM 671 C C . GLU A 1 84 ? -13.304 -8.650 9.284 1.00 88.44 84 GLU A C 1
ATOM 673 O O . GLU A 1 84 ? -13.374 -8.595 10.512 1.00 88.44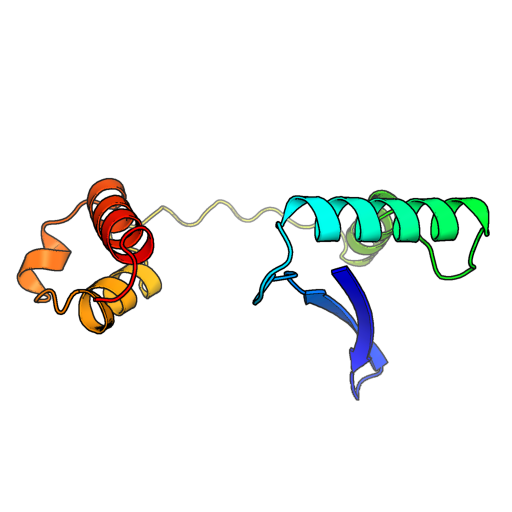 84 GLU A O 1
ATOM 678 N N . ALA A 1 85 ? -12.991 -7.572 8.562 1.00 88.44 85 ALA A N 1
ATOM 679 C CA . ALA A 1 85 ? -12.719 -6.272 9.168 1.00 88.44 85 ALA A CA 1
ATOM 680 C C . ALA A 1 85 ? -13.965 -5.659 9.837 1.00 88.44 85 ALA A C 1
ATOM 682 O O . ALA A 1 85 ? -13.865 -5.119 10.940 1.00 88.44 85 ALA A O 1
ATOM 683 N N . LEU A 1 86 ? -15.144 -5.770 9.214 1.00 90.56 86 LEU A N 1
ATOM 684 C CA . LEU A 1 86 ? -16.409 -5.290 9.782 1.00 90.56 86 LEU A CA 1
ATOM 685 C C . LEU A 1 86 ? -16.815 -6.065 11.051 1.00 90.56 86 LEU A C 1
ATOM 687 O O . LEU A 1 86 ? -17.311 -5.457 12.003 1.00 90.56 86 LEU A O 1
ATOM 691 N N . GLU A 1 87 ? -16.583 -7.380 11.090 1.00 91.62 87 GLU A N 1
ATOM 692 C CA . GLU A 1 87 ? -16.854 -8.223 12.265 1.00 91.62 87 GLU A CA 1
ATOM 693 C C . GLU A 1 87 ? -15.859 -7.952 13.401 1.00 91.62 87 GLU A C 1
ATOM 695 O O . GLU A 1 87 ? -16.252 -7.764 14.553 1.00 91.62 87 GLU A O 1
ATOM 700 N N . ASN A 1 88 ? -14.564 -7.889 13.090 1.00 90.06 88 ASN A N 1
ATOM 701 C CA . ASN A 1 88 ? -13.528 -7.817 14.117 1.00 90.06 88 ASN A CA 1
ATOM 702 C C . ASN A 1 88 ? -13.303 -6.403 14.661 1.00 90.06 88 ASN A C 1
ATOM 704 O O . ASN A 1 88 ? -12.980 -6.263 15.838 1.00 90.06 88 ASN A O 1
ATOM 708 N N . GLN A 1 89 ? -13.458 -5.365 13.834 1.00 89.06 89 GLN A N 1
ATOM 709 C CA . GLN A 1 89 ? -13.124 -3.986 14.220 1.00 89.06 89 GLN A CA 1
ATOM 710 C C . GLN A 1 89 ? -14.359 -3.154 14.566 1.00 89.06 89 GLN A C 1
ATOM 712 O O . GLN A 1 89 ? -14.335 -2.376 15.517 1.00 89.06 89 GLN A O 1
ATOM 717 N N . LEU A 1 90 ? -15.454 -3.326 13.818 1.00 89.06 90 LEU A N 1
ATOM 718 C CA . LEU A 1 90 ? -16.717 -2.628 14.084 1.00 89.06 90 LEU A CA 1
ATOM 719 C C . LEU A 1 90 ? -17.737 -3.481 14.848 1.00 89.06 90 LEU A C 1
ATOM 721 O O . LEU A 1 90 ? -18.802 -2.966 15.194 1.00 89.06 90 LEU A O 1
ATOM 725 N N . HIS A 1 91 ? -17.429 -4.755 15.122 1.00 89.88 91 HIS A N 1
ATOM 726 C CA . HIS A 1 91 ? -18.313 -5.686 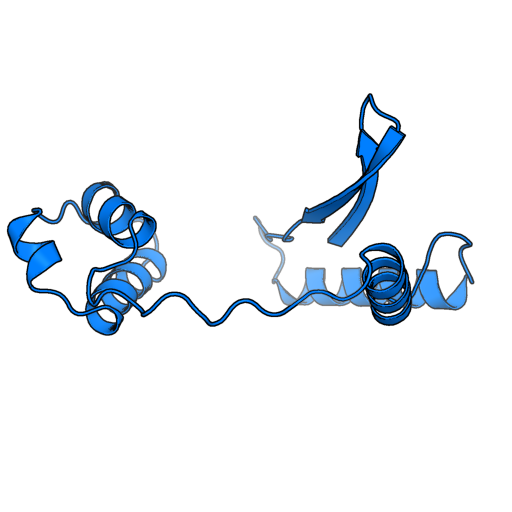15.832 1.00 89.88 91 HIS A CA 1
ATOM 727 C C . HIS A 1 91 ? -19.724 -5.754 15.230 1.00 89.88 91 HIS A C 1
ATOM 729 O O . HIS A 1 91 ? -20.723 -5.888 15.943 1.00 89.88 91 HIS A O 1
ATOM 735 N N . LEU A 1 92 ? -19.820 -5.629 13.902 1.00 88.38 92 LEU A N 1
ATOM 736 C CA . LEU A 1 92 ? -21.089 -5.735 13.192 1.00 88.38 92 LEU A CA 1
ATOM 737 C C . LEU A 1 92 ? -21.531 -7.198 13.124 1.00 88.38 92 LEU A C 1
ATOM 739 O O . LEU A 1 92 ? -20.726 -8.100 12.913 1.00 88.38 92 LEU A O 1
ATOM 743 N N . SER A 1 93 ? -22.832 -7.434 13.291 1.00 87.50 93 SER A N 1
ATOM 744 C CA . SER A 1 93 ? -23.409 -8.765 13.115 1.00 87.50 93 SER A CA 1
ATOM 745 C C . SER A 1 93 ? -23.444 -9.153 11.636 1.00 87.50 93 SER A C 1
ATOM 747 O O . SER A 1 93 ? -23.641 -8.303 10.765 1.00 87.50 93 SER A O 1
ATOM 749 N N . SER A 1 94 ? -23.340 -10.454 11.354 1.00 82.50 94 SER A N 1
ATOM 750 C CA . SER A 1 94 ? -23.391 -10.988 9.985 1.00 82.50 94 SER A CA 1
ATOM 751 C C . SER A 1 94 ? -24.655 -10.556 9.224 1.00 82.50 94 SER A C 1
ATOM 753 O O . SER A 1 94 ? -24.582 -10.217 8.046 1.00 82.50 94 SER A O 1
ATOM 755 N N . GLU A 1 95 ? -25.802 -10.455 9.909 1.00 83.69 95 GLU A N 1
ATOM 756 C CA . GLU A 1 95 ? -27.052 -9.941 9.326 1.00 83.69 95 GLU A CA 1
ATOM 757 C C . GLU A 1 95 ? -26.914 -8.501 8.825 1.00 83.69 95 GLU A C 1
ATOM 759 O O . GLU A 1 95 ? -27.376 -8.170 7.736 1.00 83.69 95 GLU A O 1
ATOM 764 N N . LYS A 1 96 ? -26.240 -7.640 9.594 1.00 84.56 96 LYS A N 1
ATOM 765 C CA . LYS A 1 96 ? -26.030 -6.241 9.222 1.00 84.56 96 LYS A CA 1
ATOM 766 C C . LYS A 1 96 ? -25.015 -6.114 8.090 1.00 84.56 96 LYS A C 1
ATOM 768 O O . LYS A 1 96 ? -25.210 -5.296 7.199 1.00 84.56 96 LYS A O 1
ATOM 773 N N . ILE A 1 97 ? -23.984 -6.955 8.076 1.00 85.69 97 ILE A N 1
ATOM 774 C CA . ILE A 1 97 ? -22.975 -6.978 7.009 1.00 85.69 97 ILE A CA 1
ATOM 775 C C . ILE A 1 97 ? -23.593 -7.388 5.669 1.00 85.69 97 ILE A C 1
ATOM 777 O O . ILE A 1 97 ? -23.302 -6.771 4.652 1.00 85.69 97 ILE A O 1
ATOM 781 N N . GLN A 1 98 ? -24.508 -8.360 5.663 1.00 84.12 98 GLN A N 1
ATOM 782 C CA . GLN A 1 98 ? -25.195 -8.799 4.441 1.00 84.12 98 GLN A CA 1
ATOM 783 C C . GLN A 1 98 ? -26.111 -7.731 3.826 1.00 84.12 98 GLN A C 1
ATOM 785 O O . GLN A 1 98 ? -26.434 -7.817 2.644 1.00 84.12 98 GLN A O 1
ATOM 790 N N . THR A 1 99 ? -26.534 -6.733 4.609 1.00 86.56 99 THR A N 1
ATOM 791 C CA . THR A 1 99 ? -27.339 -5.610 4.101 1.00 86.56 99 THR A CA 1
ATOM 792 C C . THR A 1 99 ? -26.509 -4.481 3.498 1.00 86.56 99 THR A C 1
ATOM 794 O O . THR A 1 99 ? -27.080 -3.617 2.837 1.00 86.56 99 THR A O 1
ATOM 797 N N . LEU A 1 100 ? -25.191 -4.477 3.720 1.00 85.50 100 LEU A N 1
ATOM 798 C CA . LEU A 1 100 ? -24.304 -3.425 3.237 1.00 85.50 100 LEU A CA 1
ATOM 799 C C . LEU A 1 100 ? -23.884 -3.695 1.798 1.00 85.50 100 LEU A C 1
ATOM 801 O O . LEU A 1 100 ? -23.503 -4.812 1.439 1.00 85.50 100 LEU A O 1
ATOM 805 N N . ASN A 1 101 ? -23.885 -2.640 0.990 1.00 86.31 101 ASN A N 1
ATOM 806 C CA . ASN A 1 101 ? -23.147 -2.662 -0.265 1.00 86.31 101 ASN A CA 1
ATOM 807 C C . ASN A 1 101 ? -21.647 -2.396 -0.023 1.00 86.31 101 ASN A C 1
ATOM 809 O O . ASN A 1 101 ? -21.223 -2.007 1.068 1.00 86.31 101 ASN A O 1
ATOM 813 N N . GLU A 1 102 ? -20.825 -2.642 -1.044 1.00 84.69 102 GLU A N 1
ATOM 814 C CA . GLU A 1 102 ? -19.366 -2.542 -0.928 1.00 84.69 102 GLU A CA 1
ATOM 815 C C . GLU A 1 102 ? -18.884 -1.130 -0.566 1.00 84.69 102 GLU A C 1
ATOM 817 O O . GLU A 1 102 ? -17.959 -0.984 0.235 1.00 84.69 102 GLU A O 1
ATOM 822 N N . ASP A 1 103 ? -19.525 -0.093 -1.101 1.00 85.31 103 ASP A N 1
ATOM 823 C CA . ASP A 1 103 ? -19.144 1.297 -0.843 1.00 85.31 103 ASP A CA 1
ATOM 824 C C . ASP A 1 103 ? -19.498 1.728 0.588 1.00 85.31 103 ASP A C 1
ATOM 826 O O . ASP A 1 103 ? -18.680 2.342 1.272 1.00 85.31 103 ASP A O 1
ATOM 830 N N . GLU A 1 104 ? -20.673 1.341 1.088 1.00 87.62 104 GLU A N 1
ATOM 831 C CA . GLU A 1 104 ? -21.097 1.574 2.474 1.00 87.62 104 GLU A CA 1
ATOM 832 C C . GLU A 1 104 ? -20.186 0.853 3.471 1.00 87.62 104 GLU A C 1
ATOM 834 O O . GLU A 1 104 ? -19.760 1.435 4.471 1.00 87.62 104 GLU A O 1
ATOM 839 N N . ALA A 1 105 ? -19.844 -0.403 3.182 1.00 88.75 105 ALA A N 1
ATOM 840 C CA . ALA A 1 105 ? -18.927 -1.195 3.990 1.00 88.75 105 ALA A CA 1
ATOM 841 C C . ALA A 1 105 ? -17.532 -0.549 4.075 1.00 88.75 105 ALA A C 1
ATOM 843 O O . ALA A 1 105 ? -16.963 -0.439 5.165 1.00 88.75 105 ALA A O 1
ATOM 844 N N . LYS A 1 106 ? -16.994 -0.066 2.947 1.00 89.00 106 LYS A N 1
ATOM 845 C CA . LYS A 1 106 ? -15.719 0.670 2.914 1.00 89.00 106 LYS A CA 1
ATOM 846 C C . LYS A 1 106 ? -15.798 1.977 3.697 1.00 89.00 106 LYS A C 1
ATOM 848 O O . LYS A 1 106 ? -14.881 2.281 4.459 1.00 89.00 106 LYS A O 1
ATOM 853 N N . GLN A 1 107 ? -16.887 2.728 3.545 1.00 89.19 107 GLN A N 1
ATOM 854 C CA . GLN A 1 107 ? -17.073 4.009 4.222 1.00 89.19 107 GLN A CA 1
ATOM 855 C C . GLN A 1 107 ? -17.063 3.853 5.749 1.00 89.19 107 GLN A C 1
ATOM 857 O O . GLN A 1 107 ? -16.412 4.637 6.439 1.00 89.19 107 GLN A O 1
ATOM 862 N N . LEU A 1 108 ? -17.699 2.803 6.278 1.00 89.25 108 LEU A N 1
ATOM 863 C CA . LEU A 1 108 ? -17.699 2.502 7.714 1.00 89.25 108 LEU A CA 1
ATOM 864 C C . LEU A 1 108 ? -16.290 2.235 8.268 1.00 89.25 108 LEU A C 1
ATOM 866 O O . LEU A 1 108 ? -15.959 2.714 9.354 1.00 89.25 108 LEU A O 1
ATOM 870 N N . LEU A 1 109 ? -15.448 1.507 7.528 1.00 88.06 109 LEU A N 1
ATOM 871 C CA . LEU A 1 109 ? -14.054 1.276 7.927 1.00 88.06 109 LEU A CA 1
ATOM 872 C C . LEU A 1 109 ? -13.218 2.553 7.865 1.00 88.06 109 LEU A C 1
ATOM 874 O O . LEU A 1 109 ? -12.456 2.826 8.789 1.00 88.06 109 LEU A O 1
ATOM 878 N N . ILE A 1 110 ? -13.391 3.363 6.817 1.00 87.44 110 ILE A N 1
ATOM 879 C CA . ILE A 1 110 ? -12.691 4.647 6.686 1.00 87.44 110 ILE A CA 1
ATOM 880 C C . ILE A 1 110 ? -13.039 5.558 7.864 1.00 87.44 110 ILE A C 1
ATOM 882 O O . ILE A 1 110 ? -12.144 6.138 8.477 1.00 87.44 110 ILE A O 1
ATOM 886 N N . GLU A 1 111 ? -14.318 5.661 8.226 1.00 87.25 111 GLU A N 1
ATOM 887 C CA . GLU A 1 111 ? -14.766 6.452 9.378 1.00 87.25 111 GLU A CA 1
ATOM 888 C C . GLU A 1 111 ? -14.229 5.930 10.714 1.00 87.25 111 GLU A C 1
ATOM 890 O O . GLU A 1 111 ? -14.003 6.718 11.635 1.00 87.25 111 GLU A O 1
ATOM 895 N N . HIS A 1 112 ? -14.035 4.616 10.840 1.00 83.88 112 HIS A N 1
ATOM 896 C CA . HIS A 1 112 ? -13.435 4.012 12.023 1.00 83.88 112 HIS A CA 1
ATOM 897 C C . HIS A 1 112 ? -11.934 4.328 12.113 1.00 83.88 112 HIS A C 1
ATOM 899 O O . HIS A 1 112 ? -11.473 4.780 13.158 1.00 83.88 112 HIS A O 1
ATOM 905 N N . TRP A 1 113 ? -11.183 4.177 11.018 1.00 82.81 113 TRP A N 1
ATOM 906 C CA . TRP A 1 113 ? -9.732 4.414 10.982 1.00 82.81 113 TRP A CA 1
ATOM 907 C C . TRP A 1 113 ? -9.328 5.887 11.011 1.00 82.81 113 TRP A C 1
ATOM 909 O O . TRP A 1 113 ? -8.222 6.213 11.434 1.00 82.81 113 TRP A O 1
ATOM 919 N N . THR A 1 114 ? -10.204 6.792 10.573 1.00 84.81 114 THR A N 1
ATOM 920 C CA . THR A 1 114 ? -9.932 8.239 10.595 1.00 84.81 114 THR A CA 1
ATOM 921 C C . THR A 1 114 ? -10.225 8.897 11.943 1.00 84.81 114 THR A C 1
ATOM 923 O O . THR A 1 114 ? -9.854 10.056 12.145 1.00 84.81 114 THR A O 1
ATOM 926 N N . LYS A 1 115 ? -10.848 8.188 12.895 1.00 77.31 115 LYS A N 1
ATOM 927 C CA . LYS A 1 115 ? -11.040 8.689 14.261 1.00 77.31 115 LYS A CA 1
ATOM 928 C C . LYS A 1 115 ? -9.835 8.306 15.131 1.00 77.31 115 LYS A C 1
ATOM 930 O O . LYS A 1 115 ? -9.499 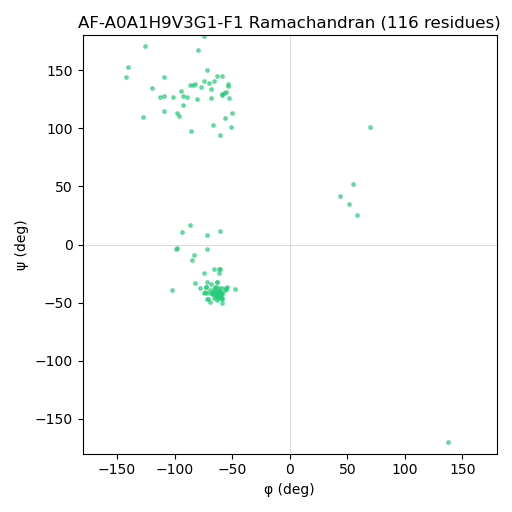7.126 15.200 1.00 77.31 115 LYS A O 1
ATOM 935 N N . PRO A 1 116 ? -9.186 9.266 15.818 1.00 52.19 116 PRO A N 1
ATOM 936 C CA . PRO A 1 116 ? -8.111 8.943 16.747 1.00 52.19 116 PRO A CA 1
ATOM 937 C C . PRO A 1 116 ? -8.654 8.080 17.901 1.00 52.19 116 PRO A C 1
ATOM 939 O O . PRO A 1 116 ? -9.800 8.291 18.316 1.00 52.19 116 PRO A O 1
ATOM 942 N N . PRO A 1 117 ? -7.865 7.120 18.420 1.00 56.91 117 PRO A N 1
ATOM 943 C CA . PRO A 1 117 ? -8.281 6.298 19.551 1.00 56.91 117 PRO A CA 1
ATOM 944 C C . PRO A 1 117 ? -8.580 7.201 20.757 1.00 56.91 117 PRO A C 1
ATOM 946 O O . PRO A 1 117 ? -7.776 8.079 21.081 1.00 56.91 117 PRO A O 1
ATOM 949 N N . GLN A 1 118 ? -9.756 7.016 21.367 1.00 49.22 118 GLN A N 1
ATOM 950 C CA . GLN A 1 118 ? -10.111 7.637 22.650 1.00 49.22 118 GLN A CA 1
ATOM 951 C C . GLN A 1 118 ? -9.432 6.917 23.811 1.00 49.22 118 GLN A C 1
ATOM 953 O O . GLN A 1 118 ? -9.317 5.672 23.739 1.00 49.22 118 GLN A O 1
#

Sequence (118 aa):
MWRETTDESHQPVLEIAEIWAVGARADSEIYDEIVHRVRQLKESRHPHARALADVIKELGRFYGGVGAHPEPSLTHALPPWLVEALENQLHLSSEKIQTLNEDEAKQLLIEHWTKPPQ

Radius of gyration: 21.08 Å; Cα contacts (8 Å, |Δi|>4): 55; chains: 1; bounding box: 54×38×45 Å

Foldseek 3Di:
DWDWDADPVRDIDIDDDDDDDDDDDDPVVVVVVVVVVLVVCVVVVPVPNDDVVVVVVVVCVVVPDPPDDPDDPPDQQADPVLVVCCCPPVVDDPVVNVPDGNVRSVVVVVVSVPDDDD

Mean predicted aligned error: 17.68 Å

Secondary structure (DSSP, 8-state):
-EEEEE-TT--EEEEE------SSS-HHHHHHHHHHHHHHHHHTT-TT---HHHHHHHHHHHTT----PPPP---SSPPHHHHHHHHHHS---HHHHHT--HHHHHHHHHHHHTSPP-

pLDDT: mean 72.49, std 12.35, range [49.22, 91.62]